Protein AF-A0A920VAN6-F1 (afdb_monomer_lite)

Radius of gyration: 14.43 Å; chains: 1; bounding box: 37×22×34 Å

pLDDT: mean 91.77, std 9.71, range [53.12, 98.5]

Secondary structure (DSSP, 8-state):
--EEEE-S---GGGGGGPPPSB-TTSPBPPGGGSPPPHHHHHHHHHHHHSGGGTT--S-EEEE--S----

Structure (mmCIF, N/CA/C/O backbone):
data_AF-A0A920VAN6-F1
#
_entry.id   AF-A0A920VAN6-F1
#
loop_
_atom_site.group_PDB
_atom_site.id
_atom_site.type_symbol
_atom_site.label_atom_id
_atom_site.label_alt_id
_atom_site.label_comp_id
_atom_site.label_asym_id
_atom_site.label_entity_id
_atom_site.label_seq_id
_atom_site.pdbx_PDB_ins_code
_atom_site.Cartn_x
_atom_site.Cartn_y
_atom_site.Cartn_z
_atom_site.occupancy
_atom_site.B_iso_or_equiv
_atom_site.auth_seq_id
_atom_site.auth_comp_id
_atom_site.auth_asym_id
_atom_site.auth_atom_id
_atom_site.pdbx_PDB_model_num
ATOM 1 N N . MET A 1 1 ? 12.559 -6.435 -11.741 1.00 87.88 1 MET A N 1
ATOM 2 C CA . MET A 1 1 ? 11.108 -6.592 -11.510 1.00 87.88 1 MET 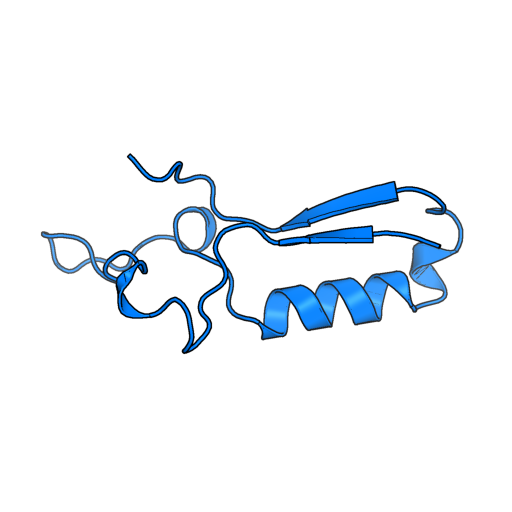A CA 1
ATOM 3 C C . MET A 1 1 ? 10.912 -6.737 -10.015 1.00 87.88 1 MET A C 1
ATOM 5 O O . MET A 1 1 ? 11.687 -7.470 -9.417 1.00 87.88 1 MET A O 1
ATOM 9 N N . ASN A 1 2 ? 9.979 -5.983 -9.440 1.00 98.00 2 ASN A N 1
ATOM 10 C CA . ASN A 1 2 ? 9.655 -5.965 -8.011 1.00 98.00 2 ASN A CA 1
ATOM 11 C C . ASN A 1 2 ? 8.146 -6.140 -7.846 1.00 98.00 2 ASN A C 1
ATOM 13 O O . ASN A 1 2 ? 7.395 -5.919 -8.798 1.00 98.00 2 ASN A O 1
ATOM 17 N N . CYS A 1 3 ? 7.719 -6.472 -6.634 1.00 98.31 3 CYS A N 1
ATOM 18 C CA . CYS A 1 3 ? 6.318 -6.601 -6.266 1.00 98.31 3 CYS A CA 1
ATOM 19 C C . CYS A 1 3 ? 5.983 -5.649 -5.116 1.00 98.31 3 CYS A C 1
ATOM 21 O O . CYS A 1 3 ? 6.777 -5.460 -4.195 1.00 98.31 3 CYS A O 1
ATOM 23 N N . ILE A 1 4 ? 4.774 -5.094 -5.140 1.00 98.31 4 ILE A N 1
ATOM 24 C CA . ILE A 1 4 ? 4.188 -4.389 -3.999 1.00 98.31 4 ILE A CA 1
ATOM 25 C C . ILE A 1 4 ? 3.117 -5.308 -3.413 1.00 98.31 4 ILE A C 1
ATOM 27 O O . ILE A 1 4 ? 2.310 -5.859 -4.160 1.00 98.31 4 ILE A O 1
ATOM 31 N N . ALA A 1 5 ? 3.118 -5.478 -2.093 1.00 97.00 5 ALA A N 1
ATOM 32 C CA . ALA A 1 5 ? 2.102 -6.215 -1.346 1.00 97.00 5 ALA A CA 1
ATOM 33 C C . ALA A 1 5 ? 1.302 -5.243 -0.466 1.00 97.00 5 ALA A C 1
ATOM 35 O O . ALA A 1 5 ? 1.669 -5.024 0.696 1.00 97.00 5 ALA A O 1
ATOM 36 N N . PRO A 1 6 ? 0.226 -4.634 -0.997 1.00 94.69 6 PRO A N 1
ATOM 37 C CA . PRO A 1 6 ? -0.669 -3.828 -0.186 1.00 94.69 6 PRO A CA 1
ATOM 38 C C . PRO A 1 6 ? -1.355 -4.698 0.871 1.00 94.69 6 PRO A C 1
ATOM 40 O O . PRO A 1 6 ? -1.818 -5.802 0.579 1.00 94.69 6 PRO A O 1
ATOM 43 N N . GLY A 1 7 ? -1.424 -4.196 2.103 1.00 91.94 7 GLY A N 1
ATOM 44 C CA . GLY A 1 7 ? -2.385 -4.687 3.089 1.00 91.94 7 GLY A CA 1
ATOM 45 C C . GLY A 1 7 ? -3.788 -4.149 2.802 1.00 91.94 7 GLY A C 1
ATOM 46 O O . GLY A 1 7 ? -4.103 -3.755 1.676 1.00 91.94 7 GLY A O 1
ATOM 47 N N . LEU A 1 8 ? -4.624 -4.062 3.842 1.00 92.00 8 LEU A N 1
AT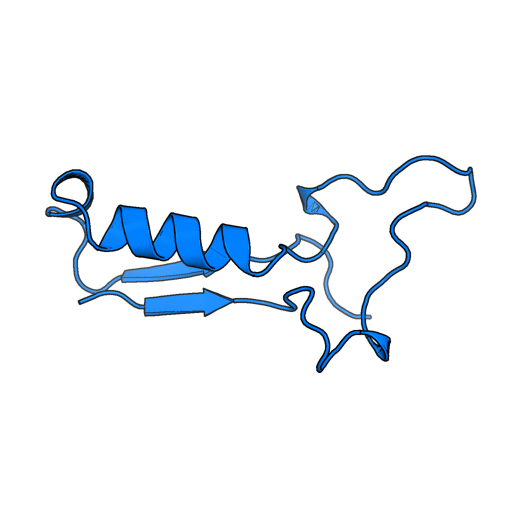OM 48 C CA . LEU A 1 8 ? -5.875 -3.312 3.743 1.00 92.00 8 LEU A CA 1
ATOM 49 C C . LEU A 1 8 ? -5.552 -1.890 3.262 1.00 92.00 8 LEU A C 1
ATOM 51 O O . LEU A 1 8 ? -4.781 -1.190 3.910 1.00 92.00 8 LEU A O 1
ATOM 55 N N . THR A 1 9 ? -6.097 -1.509 2.110 1.00 93.38 9 THR A N 1
ATOM 56 C CA . THR A 1 9 ? -5.890 -0.210 1.452 1.00 93.38 9 THR A CA 1
ATOM 57 C C . THR A 1 9 ? -7.247 0.466 1.346 1.00 93.38 9 THR A C 1
ATOM 59 O O . THR A 1 9 ? -8.219 -0.202 0.988 1.00 93.38 9 THR A O 1
ATOM 62 N N . ALA A 1 10 ? -7.327 1.759 1.654 1.00 92.94 10 ALA A N 1
ATOM 63 C CA . ALA A 1 10 ? -8.570 2.524 1.739 1.00 92.94 10 ALA A CA 1
ATOM 64 C C . ALA A 1 10 ? -9.214 2.785 0.362 1.00 92.94 10 ALA A C 1
ATOM 66 O O . ALA A 1 10 ? -9.269 3.908 -0.126 1.00 92.94 10 ALA A O 1
ATOM 67 N N . THR A 1 11 ? -9.694 1.720 -0.278 1.00 93.38 11 THR A N 1
ATOM 68 C CA . THR A 1 11 ? -10.426 1.754 -1.549 1.00 93.38 11 THR A CA 1
ATOM 69 C C . THR A 1 11 ? -11.933 1.701 -1.312 1.00 93.38 11 THR A C 1
ATOM 71 O O . THR A 1 11 ? -12.393 1.214 -0.279 1.00 93.38 11 THR A O 1
ATOM 74 N N . GLU A 1 12 ? -12.714 2.141 -2.300 1.00 93.50 12 GLU A N 1
ATOM 75 C CA . GLU A 1 12 ? -14.181 2.061 -2.265 1.00 93.50 12 GLU A CA 1
ATOM 76 C C . GLU A 1 12 ? -14.682 0.623 -2.041 1.00 93.50 12 GLU A C 1
ATOM 78 O O . GLU A 1 12 ? -15.603 0.401 -1.261 1.00 93.50 12 GLU A O 1
ATOM 83 N N . GLY A 1 13 ? -14.026 -0.373 -2.648 1.00 91.50 13 GLY A N 1
ATOM 84 C CA . GLY A 1 13 ? -14.440 -1.779 -2.576 1.00 91.50 13 GLY A CA 1
ATOM 85 C C . GLY A 1 13 ? -14.300 -2.440 -1.199 1.00 91.50 13 GLY A C 1
ATOM 86 O O . GLY A 1 13 ? -14.802 -3.545 -1.016 1.00 91.50 13 GLY A O 1
ATOM 87 N N . VAL A 1 14 ? -13.628 -1.794 -0.242 1.00 89.94 14 VAL A N 1
ATOM 88 C CA . VAL A 1 14 ? -13.459 -2.291 1.137 1.00 89.94 14 VAL A CA 1
ATOM 89 C C . VAL A 1 14 ? -13.875 -1.253 2.179 1.00 89.94 14 VAL A C 1
ATOM 91 O O . VAL A 1 14 ? -13.491 -1.370 3.340 1.00 89.94 14 VAL A O 1
ATOM 94 N N . ALA A 1 15 ? -14.639 -0.229 1.781 1.00 89.06 15 ALA A N 1
ATOM 95 C CA . ALA A 1 15 ? -14.998 0.894 2.646 1.00 89.06 15 ALA A CA 1
ATOM 96 C C . ALA A 1 15 ? -15.654 0.443 3.964 1.00 89.06 15 ALA A C 1
ATOM 98 O O . ALA A 1 15 ? -15.302 0.952 5.027 1.00 89.06 15 ALA A O 1
ATOM 99 N N . ASP A 1 16 ? -16.517 -0.575 3.902 1.00 90.06 16 ASP A N 1
ATOM 100 C CA . ASP A 1 16 ? -17.209 -1.148 5.065 1.00 90.06 16 ASP A CA 1
ATOM 101 C C . ASP A 1 16 ? -16.274 -1.872 6.050 1.00 90.06 16 ASP A C 1
ATOM 103 O O . ASP A 1 16 ? -16.666 -2.173 7.176 1.00 90.06 16 ASP A O 1
ATOM 107 N N . TRP A 1 17 ? -15.038 -2.173 5.646 1.00 87.56 17 TRP A N 1
ATOM 108 C CA . TRP A 1 17 ? -14.025 -2.824 6.484 1.00 87.56 17 TRP A CA 1
ATOM 109 C C . TRP A 1 17 ? -13.000 -1.839 7.045 1.00 87.56 17 TRP A C 1
ATOM 111 O O . TRP A 1 17 ? -12.099 -2.242 7.784 1.00 87.56 17 TRP A O 1
ATOM 121 N N . LEU A 1 18 ? -13.093 -0.556 6.686 1.00 88.56 18 LEU A N 1
ATOM 122 C CA . LEU A 1 18 ? -12.151 0.440 7.171 1.00 88.56 18 LEU A CA 1
ATOM 123 C C . LEU A 1 18 ? -12.455 0.798 8.630 1.00 88.56 18 LEU A C 1
ATOM 125 O O . LEU A 1 18 ? -13.612 1.039 8.984 1.00 88.56 18 LEU A O 1
ATOM 129 N N . PRO A 1 19 ? -11.424 0.882 9.489 1.00 87.56 19 PRO A N 1
ATOM 130 C CA . PRO A 1 19 ? -11.613 1.371 10.842 1.00 87.56 19 PRO A CA 1
ATOM 131 C C . PRO A 1 19 ? -12.034 2.852 10.818 1.00 87.56 19 PRO A C 1
ATOM 133 O O . PRO A 1 19 ? -11.828 3.555 9.822 1.00 87.56 19 PRO A O 1
ATOM 136 N N . PRO A 1 20 ? -12.592 3.380 11.916 1.00 90.56 20 PRO A N 1
ATOM 137 C CA . PRO A 1 20 ? -12.845 4.809 12.032 1.00 90.56 20 PRO A CA 1
ATOM 138 C C . PRO A 1 20 ? -11.530 5.605 11.982 1.00 90.56 20 PRO A C 1
ATOM 140 O O . PRO A 1 20 ? -10.514 5.202 12.547 1.00 90.56 20 PRO A O 1
ATOM 143 N N . LYS A 1 21 ? -11.549 6.776 11.330 1.00 89.75 21 LYS A N 1
ATOM 144 C CA . LYS A 1 21 ? -10.389 7.694 11.250 1.00 89.75 21 LYS A CA 1
ATOM 145 C C . LYS A 1 21 ? -10.125 8.463 12.551 1.00 89.75 21 LYS A C 1
ATOM 147 O O . LYS A 1 21 ? -9.087 9.110 12.693 1.00 89.75 21 LYS A O 1
ATOM 152 N N . THR A 1 22 ? -11.049 8.392 13.500 1.00 93.75 22 THR A N 1
ATOM 153 C CA . THR A 1 22 ? -10.983 9.056 14.804 1.00 93.75 22 THR A CA 1
ATOM 154 C C . THR A 1 22 ? -11.179 8.041 15.919 1.00 93.75 22 THR A C 1
ATOM 156 O O . THR A 1 22 ? -11.989 7.124 15.793 1.00 93.75 22 THR A O 1
ATOM 159 N N . ARG A 1 23 ? -10.453 8.220 17.020 1.00 89.75 23 ARG A N 1
ATOM 160 C CA . ARG A 1 23 ? -10.631 7.453 18.254 1.00 89.75 23 ARG A CA 1
ATOM 161 C C . ARG A 1 23 ? -11.881 7.902 19.010 1.00 89.75 23 ARG A C 1
ATOM 163 O O . ARG A 1 23 ? -12.458 8.946 18.711 1.00 89.75 23 ARG A O 1
ATOM 170 N N . GLU A 1 24 ? -12.254 7.135 20.032 1.00 91.31 24 GLU A N 1
ATOM 171 C CA . GLU A 1 24 ? -13.378 7.447 20.930 1.00 91.31 24 GLU A CA 1
ATOM 172 C C . GLU A 1 24 ? -13.231 8.810 21.628 1.00 91.31 24 GLU A C 1
ATOM 174 O O . GLU A 1 24 ? -14.224 9.487 21.874 1.00 91.31 24 GLU A O 1
ATOM 179 N N . ASP A 1 25 ? -11.997 9.245 21.897 1.00 93.62 25 ASP A N 1
ATOM 180 C CA . ASP A 1 25 ? -11.684 10.547 22.501 1.00 93.62 25 ASP A CA 1
ATOM 181 C C . ASP A 1 25 ? -11.711 11.725 21.504 1.00 93.62 25 ASP A C 1
ATOM 183 O O . ASP A 1 25 ? -11.419 12.863 21.872 1.00 93.62 25 ASP A O 1
ATOM 187 N N . GLY A 1 26 ? -12.046 11.464 20.236 1.00 93.81 26 GLY A N 1
ATOM 188 C CA . GLY A 1 26 ? -12.091 12.452 19.159 1.00 93.81 26 GLY A CA 1
ATOM 189 C C . GLY A 1 26 ? -10.737 12.768 18.517 1.00 93.81 26 GLY A C 1
ATOM 190 O O . GLY A 1 26 ? -10.690 13.532 17.552 1.00 93.81 26 GLY A O 1
ATOM 191 N N . SER A 1 27 ? -9.633 12.185 18.994 1.00 94.50 27 SER A N 1
ATOM 192 C CA . SER A 1 27 ? -8.319 12.341 18.363 1.00 94.50 27 SER A CA 1
ATOM 193 C C . SER A 1 27 ? -8.224 11.566 17.044 1.00 94.50 27 SER A C 1
ATOM 195 O O . SER A 1 27 ? -8.865 10.532 16.856 1.00 94.50 27 SER A O 1
ATOM 197 N N . ALA A 1 28 ? -7.393 12.038 16.113 1.00 93.25 28 ALA A N 1
ATOM 198 C CA . ALA A 1 28 ? -7.142 11.323 14.863 1.00 93.25 28 ALA A CA 1
ATOM 199 C C . ALA A 1 28 ? -6.345 10.026 15.099 1.00 93.25 28 ALA A C 1
ATOM 201 O O . ALA A 1 28 ? -5.414 9.986 15.916 1.00 93.25 28 ALA A O 1
ATOM 202 N N . VAL A 1 29 ? -6.668 8.973 14.346 1.00 90.56 29 VAL A N 1
ATOM 203 C CA . VAL A 1 29 ? -5.850 7.754 14.298 1.00 90.56 29 VAL A CA 1
ATOM 204 C C . VAL A 1 29 ? -4.511 8.080 13.605 1.00 90.56 29 VAL A C 1
ATOM 206 O O . VAL A 1 29 ? -4.514 8.690 12.537 1.00 90.56 29 VAL A O 1
ATOM 209 N N . PRO A 1 30 ? -3.352 7.717 14.188 1.00 90.25 30 PRO A N 1
ATOM 210 C CA . PRO A 1 30 ? -2.043 7.919 13.591 1.00 90.25 30 PRO A CA 1
ATOM 211 C C . PRO A 1 30 ? -1.965 7.231 12.239 1.00 90.25 30 PRO A C 1
ATOM 213 O O . PRO A 1 30 ? -2.427 6.101 12.095 1.00 90.25 30 PRO A O 1
ATOM 216 N N . SER A 1 31 ? -1.300 7.871 11.281 1.00 88.25 31 SER A N 1
ATOM 217 C CA . SER A 1 31 ? -1.166 7.355 9.916 1.00 88.25 31 SER A CA 1
ATOM 218 C C . SER A 1 31 ? -0.619 5.926 9.865 1.00 88.25 31 SER A C 1
ATOM 220 O O . SER A 1 31 ? -1.139 5.103 9.129 1.00 88.25 31 SER A O 1
ATOM 222 N N . LEU A 1 32 ? 0.360 5.583 10.709 1.00 88.81 32 LEU A N 1
ATOM 223 C CA . LEU A 1 32 ? 0.930 4.228 10.770 1.00 88.81 32 LEU A CA 1
ATOM 224 C C . LEU A 1 32 ? -0.044 3.152 11.295 1.00 88.81 32 LEU A C 1
ATOM 226 O O . LEU A 1 32 ? 0.233 1.962 11.159 1.00 88.81 32 LEU A O 1
ATOM 230 N N . GLN A 1 33 ? -1.155 3.549 11.918 1.00 89.94 33 GLN A N 1
ATOM 231 C CA . GLN A 1 33 ? -2.202 2.661 12.444 1.00 89.94 33 GLN A CA 1
ATOM 232 C C . GLN A 1 33 ? -3.458 2.650 11.561 1.00 89.94 33 GLN A C 1
ATOM 234 O O . GLN A 1 33 ? -4.389 1.892 11.833 1.00 89.94 33 GLN A O 1
ATOM 239 N N . PHE A 1 34 ? -3.493 3.467 10.507 1.00 91.06 34 PHE A N 1
ATOM 240 C CA . PHE A 1 34 ? -4.608 3.543 9.575 1.00 91.06 34 PHE A CA 1
ATOM 241 C C . PHE A 1 34 ? -4.205 2.960 8.209 1.00 91.06 34 PHE A C 1
ATOM 243 O O . PHE A 1 34 ? -3.064 3.158 7.787 1.00 91.06 34 PHE A O 1
ATOM 250 N N . PRO A 1 35 ? -5.093 2.219 7.517 1.00 93.38 35 PRO A N 1
ATOM 251 C CA . PRO A 1 35 ? -4.847 1.742 6.155 1.00 93.38 35 PRO A CA 1
ATOM 252 C C . PRO A 1 35 ? -4.310 2.842 5.222 1.00 93.38 35 PRO A C 1
ATOM 254 O O . PRO A 1 35 ? -4.850 3.948 5.243 1.00 93.38 35 PRO A O 1
ATOM 257 N N . PRO A 1 36 ? -3.285 2.576 4.387 1.00 94.06 36 PRO A N 1
ATOM 258 C CA . PRO A 1 36 ? -2.848 3.542 3.388 1.00 94.06 36 PRO A CA 1
ATOM 259 C C . PRO A 1 36 ? -3.959 3.820 2.370 1.00 94.06 36 PRO A C 1
ATOM 261 O O . PRO A 1 36 ? -4.724 2.925 2.002 1.00 94.06 36 PRO A O 1
ATOM 264 N N . ASP A 1 37 ? -3.997 5.048 1.864 1.00 94.31 37 ASP A N 1
ATOM 265 C CA . ASP A 1 37 ? -4.744 5.389 0.651 1.00 94.31 37 ASP A CA 1
ATOM 266 C C . ASP A 1 37 ? -4.050 4.826 -0.616 1.00 94.31 37 ASP A C 1
ATOM 268 O O . ASP A 1 37 ? -2.834 4.579 -0.584 1.00 94.31 37 ASP A O 1
ATOM 272 N N . PRO A 1 38 ? -4.782 4.616 -1.730 1.00 96.19 38 PRO A N 1
ATOM 273 C CA . PRO A 1 38 ? -4.234 4.082 -2.984 1.00 96.19 38 PRO A CA 1
ATOM 274 C C . PRO A 1 38 ? -3.031 4.857 -3.536 1.00 96.19 38 PRO A C 1
ATOM 276 O O . PRO A 1 38 ? -2.128 4.265 -4.128 1.00 96.19 38 PRO A O 1
ATOM 279 N N . GLU A 1 39 ? -2.988 6.167 -3.312 1.00 97.75 39 GLU A N 1
ATOM 280 C CA . GLU A 1 39 ? -1.913 7.060 -3.737 1.00 97.75 39 GLU A CA 1
ATOM 281 C C . GLU A 1 39 ? -0.563 6.641 -3.146 1.00 97.75 39 GLU A C 1
ATOM 283 O O . GLU A 1 39 ? 0.443 6.663 -3.846 1.00 97.75 39 GLU A O 1
ATOM 288 N N . HIS A 1 40 ? -0.529 6.133 -1.911 1.00 96.75 40 HIS A N 1
ATOM 289 C CA . HIS A 1 40 ? 0.719 5.668 -1.302 1.00 96.75 40 HIS A CA 1
ATOM 290 C C . HIS A 1 40 ? 1.283 4.417 -1.998 1.00 96.75 40 HIS A C 1
ATOM 292 O O . HIS A 1 40 ? 2.500 4.234 -2.077 1.00 96.75 40 HIS A O 1
ATOM 298 N N . VAL A 1 41 ? 0.409 3.544 -2.519 1.00 97.31 41 VAL A N 1
ATOM 299 C CA . VAL A 1 41 ? 0.818 2.390 -3.339 1.00 97.31 41 VAL A CA 1
ATOM 300 C C . VAL A 1 41 ? 1.380 2.880 -4.674 1.00 97.31 41 VAL A C 1
ATOM 302 O O . VAL A 1 41 ? 2.406 2.373 -5.135 1.00 97.31 41 VAL A O 1
ATOM 305 N N . ALA A 1 42 ? 0.734 3.880 -5.280 1.00 98.19 42 ALA A N 1
ATOM 306 C CA . ALA A 1 42 ? 1.182 4.483 -6.529 1.00 98.19 42 ALA A CA 1
ATOM 307 C C . ALA A 1 42 ? 2.546 5.176 -6.376 1.00 98.19 42 ALA A C 1
ATOM 309 O O . ALA A 1 42 ? 3.427 4.959 -7.204 1.00 98.19 42 ALA A O 1
ATOM 310 N N . ASP A 1 43 ? 2.763 5.923 -5.294 1.00 98.50 43 ASP A N 1
ATOM 311 C CA . ASP A 1 43 ? 4.035 6.595 -5.012 1.00 98.50 43 ASP A CA 1
ATOM 312 C C . ASP A 1 43 ? 5.194 5.595 -4.887 1.00 98.50 43 ASP A C 1
ATOM 314 O O . ASP A 1 43 ? 6.266 5.792 -5.470 1.00 98.50 43 ASP A O 1
ATOM 318 N N . LEU A 1 44 ? 4.974 4.469 -4.196 1.00 98.12 44 LEU A N 1
ATOM 319 C CA . LEU A 1 44 ? 5.961 3.390 -4.128 1.00 98.12 44 LEU A CA 1
ATOM 320 C C . LEU A 1 44 ? 6.218 2.774 -5.513 1.00 98.12 44 LEU A C 1
ATOM 322 O O . LEU A 1 44 ? 7.368 2.504 -5.859 1.00 98.12 44 LEU A O 1
ATOM 326 N N . ALA A 1 45 ? 5.179 2.580 -6.328 1.00 98.31 45 ALA A N 1
ATOM 327 C CA . ALA A 1 45 ? 5.338 2.084 -7.693 1.00 98.31 45 ALA A CA 1
ATOM 328 C C . ALA A 1 45 ? 6.171 3.042 -8.560 1.00 98.31 45 ALA A C 1
ATOM 330 O O . ALA A 1 45 ? 7.052 2.589 -9.290 1.00 98.31 45 ALA A O 1
ATOM 331 N N . VAL A 1 46 ? 5.952 4.355 -8.435 1.00 98.50 46 VAL A N 1
ATOM 332 C CA . VAL A 1 46 ? 6.749 5.385 -9.120 1.00 98.50 46 VAL A CA 1
ATOM 333 C C . VAL A 1 46 ? 8.212 5.319 -8.682 1.00 98.50 46 VAL A C 1
ATOM 335 O O . VAL A 1 46 ? 9.102 5.319 -9.532 1.00 98.50 46 VAL A O 1
ATOM 338 N N . PHE A 1 47 ? 8.485 5.190 -7.379 1.00 98.44 47 PHE A N 1
ATOM 339 C CA . PHE A 1 47 ? 9.853 5.013 -6.888 1.00 98.44 47 PHE A CA 1
ATOM 340 C C . PHE A 1 47 ? 10.520 3.757 -7.471 1.00 98.44 47 PHE A C 1
ATOM 342 O O . PHE A 1 47 ? 11.637 3.845 -7.987 1.00 98.44 47 PHE A O 1
ATOM 349 N N . LEU A 1 48 ? 9.835 2.608 -7.442 1.00 98.12 48 LEU A N 1
ATOM 350 C CA . LEU A 1 48 ? 10.349 1.329 -7.955 1.00 98.12 48 LEU A CA 1
ATOM 351 C C . LEU A 1 48 ? 10.488 1.290 -9.486 1.00 98.12 48 LEU A C 1
ATOM 353 O O . LEU A 1 48 ? 11.145 0.396 -10.017 1.00 98.12 48 LEU A O 1
ATOM 357 N N . ALA A 1 49 ? 9.871 2.235 -10.195 1.00 97.75 49 ALA A N 1
ATOM 358 C CA . ALA A 1 49 ? 10.061 2.445 -11.627 1.00 97.75 49 ALA A CA 1
ATOM 359 C C . ALA A 1 49 ? 11.216 3.415 -1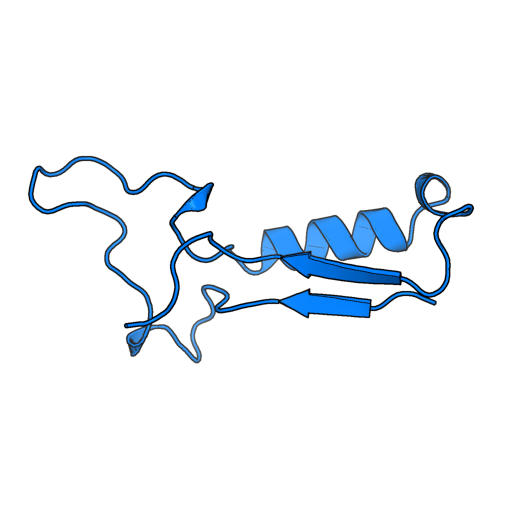1.943 1.00 97.75 49 ALA A C 1
ATOM 361 O O . ALA A 1 49 ? 11.646 3.495 -13.091 1.00 97.75 49 ALA A O 1
ATOM 362 N N . SER A 1 50 ? 11.711 4.160 -10.950 1.00 98.19 50 SER A N 1
ATOM 363 C CA . SER A 1 50 ? 12.765 5.161 -11.133 1.00 98.19 50 SER A CA 1
ATOM 364 C C . SER A 1 50 ? 14.175 4.559 -11.122 1.00 98.19 50 SER A C 1
ATOM 366 O O . SER A 1 50 ? 14.424 3.530 -10.483 1.00 98.19 50 SER A O 1
ATOM 368 N N . ASP A 1 51 ? 15.133 5.276 -11.720 1.00 98.19 51 ASP A N 1
ATOM 369 C CA . ASP A 1 51 ? 16.564 4.925 -11.697 1.00 98.19 51 ASP A CA 1
ATOM 370 C C . ASP A 1 51 ? 17.131 4.810 -10.272 1.00 98.19 51 ASP A C 1
ATOM 372 O O . ASP A 1 51 ? 18.078 4.058 -10.030 1.00 98.19 51 ASP A O 1
ATOM 376 N N . GLY A 1 52 ? 16.526 5.502 -9.299 1.00 97.56 52 GLY A N 1
ATOM 377 C CA . GLY A 1 52 ? 16.912 5.420 -7.888 1.00 97.56 52 GLY A CA 1
ATOM 378 C C . GLY A 1 52 ? 16.760 4.016 -7.293 1.00 97.56 52 GLY A C 1
ATOM 379 O O . GLY A 1 52 ? 17.435 3.681 -6.321 1.00 97.56 52 GLY A O 1
ATOM 380 N N . SER A 1 53 ? 15.930 3.170 -7.906 1.00 97.88 53 SER A N 1
ATOM 381 C CA . SER A 1 53 ? 15.693 1.787 -7.484 1.00 97.88 53 SER A CA 1
ATOM 382 C C . SER A 1 53 ? 16.493 0.744 -8.279 1.00 97.88 53 SER A C 1
ATOM 384 O O . SER A 1 53 ? 16.342 -0.454 -8.045 1.00 97.88 53 SER A O 1
ATOM 386 N N . ALA A 1 54 ? 17.404 1.157 -9.172 1.00 97.81 54 ALA A N 1
ATOM 387 C CA . ALA A 1 54 ? 18.121 0.257 -10.089 1.00 97.81 54 ALA A CA 1
ATOM 388 C C . ALA A 1 54 ? 18.916 -0.873 -9.402 1.00 97.81 54 ALA A C 1
ATOM 390 O O . ALA A 1 54 ? 19.244 -1.882 -10.026 1.00 97.81 54 ALA A O 1
ATOM 391 N N . ARG A 1 55 ? 19.239 -0.716 -8.113 1.00 97.69 55 A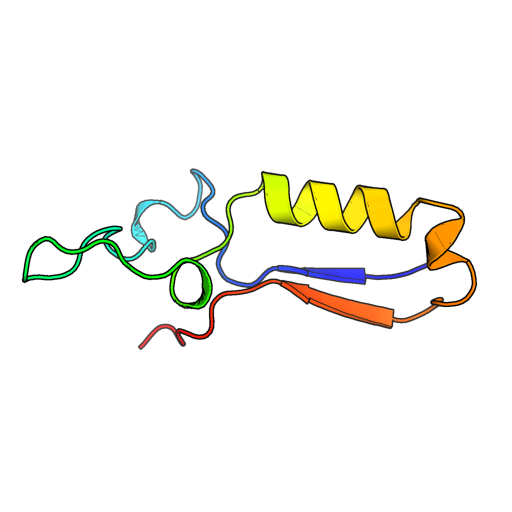RG A N 1
ATOM 392 C CA . ARG A 1 55 ? 19.988 -1.692 -7.300 1.00 97.69 55 ARG A CA 1
ATOM 393 C C . ARG A 1 55 ? 19.100 -2.523 -6.372 1.00 97.69 55 ARG A C 1
ATOM 395 O O . ARG A 1 55 ? 19.616 -3.170 -5.469 1.00 97.69 55 ARG A O 1
ATOM 402 N N . ILE A 1 56 ? 17.791 -2.505 -6.602 1.00 97.25 56 ILE A N 1
ATOM 403 C CA . ILE A 1 56 ? 16.788 -3.175 -5.776 1.00 97.25 56 ILE A CA 1
ATOM 404 C C . ILE A 1 56 ? 15.893 -4.065 -6.664 1.00 97.25 56 ILE A C 1
ATOM 406 O O . ILE A 1 56 ? 14.727 -3.734 -6.863 1.00 97.25 56 ILE A O 1
ATOM 410 N N . PRO A 1 57 ? 16.408 -5.135 -7.303 1.00 96.56 57 PRO A N 1
ATOM 411 C CA . PRO A 1 57 ? 15.583 -6.043 -8.099 1.00 96.56 57 PRO A CA 1
ATOM 412 C C . PRO A 1 57 ? 15.105 -7.265 -7.298 1.00 96.56 57 PRO A C 1
ATOM 414 O O . PRO A 1 57 ? 15.844 -7.802 -6.482 1.00 96.56 57 PRO A O 1
ATOM 417 N N . GLY A 1 58 ? 13.928 -7.792 -7.641 1.00 97.69 58 GLY A N 1
ATOM 418 C CA . GLY A 1 58 ? 13.422 -9.073 -7.133 1.00 97.69 58 GLY A CA 1
ATOM 419 C C . GLY A 1 58 ? 12.743 -8.993 -5.768 1.00 97.69 58 GLY A C 1
ATOM 420 O O . GLY A 1 58 ? 12.433 -10.030 -5.189 1.00 97.69 58 GLY A O 1
ATOM 421 N N . GLU A 1 59 ? 12.500 -7.785 -5.268 1.00 98.12 59 GLU A N 1
ATOM 422 C CA . GLU A 1 59 ? 12.022 -7.559 -3.908 1.00 98.12 59 GLU A CA 1
ATOM 423 C C . GLU A 1 59 ? 10.493 -7.485 -3.817 1.00 98.12 59 GLU A C 1
ATOM 425 O O . GLU A 1 59 ? 9.798 -7.109 -4.770 1.00 98.12 59 GLU A O 1
ATOM 430 N N . LEU A 1 60 ? 9.983 -7.814 -2.628 1.00 97.88 60 LEU A N 1
ATOM 431 C CA . LEU A 1 60 ? 8.585 -7.656 -2.236 1.00 97.88 60 LEU A CA 1
ATOM 432 C C . LEU A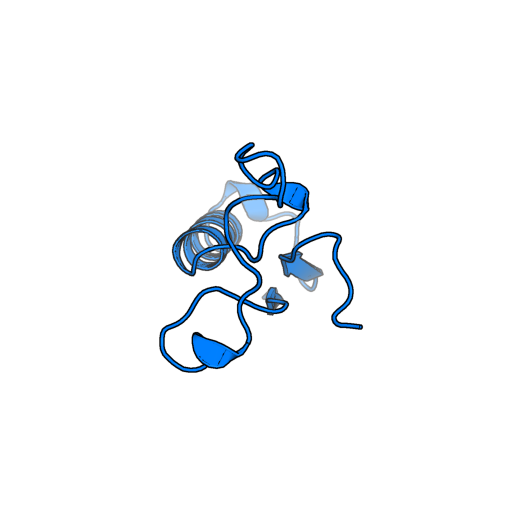 1 60 ? 8.473 -6.557 -1.178 1.00 97.88 60 LEU A C 1
ATOM 434 O O . LEU A 1 60 ? 8.978 -6.707 -0.067 1.00 97.88 60 LEU A O 1
ATOM 438 N N . PHE A 1 61 ? 7.751 -5.485 -1.493 1.00 97.81 61 PHE A N 1
ATOM 439 C CA . PHE A 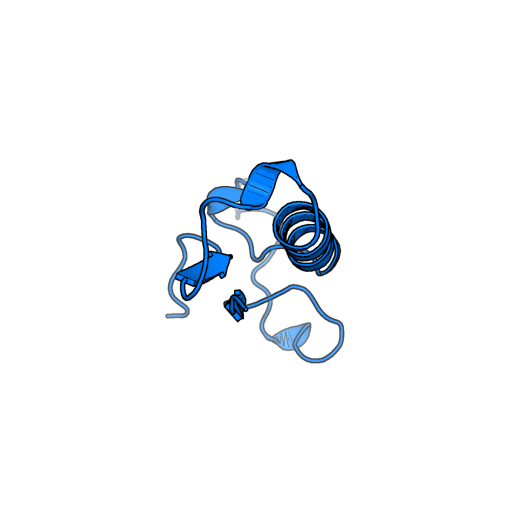1 61 ? 7.558 -4.357 -0.587 1.00 97.81 61 PHE A CA 1
ATOM 440 C C . PHE A 1 61 ? 6.163 -4.384 0.036 1.00 97.81 61 PHE A C 1
ATOM 442 O O . PHE A 1 61 ? 5.183 -4.114 -0.664 1.00 97.81 61 PHE A O 1
ATOM 449 N N . PRO A 1 62 ? 6.033 -4.692 1.338 1.00 95.69 62 PRO A N 1
ATOM 450 C CA . PRO A 1 62 ? 4.768 -4.524 2.028 1.00 95.69 62 PRO A CA 1
ATOM 451 C C . PRO A 1 62 ? 4.474 -3.035 2.242 1.00 95.69 62 PRO A C 1
ATOM 453 O O . PRO A 1 62 ? 5.346 -2.277 2.663 1.00 95.69 62 PRO A O 1
ATOM 456 N N . ILE A 1 63 ? 3.223 -2.636 2.027 1.00 94.69 63 ILE A N 1
ATOM 457 C CA . ILE A 1 63 ? 2.716 -1.311 2.402 1.00 94.69 63 ILE A CA 1
ATOM 458 C C . ILE A 1 63 ? 1.369 -1.478 3.104 1.00 94.69 63 ILE A C 1
ATOM 460 O O . ILE A 1 63 ? 0.400 -1.968 2.526 1.00 94.69 63 ILE A O 1
ATOM 464 N N . ARG A 1 64 ? 1.339 -1.185 4.405 1.00 91.62 64 ARG A N 1
ATOM 465 C CA . ARG A 1 64 ? 0.214 -1.510 5.292 1.00 91.62 64 ARG A CA 1
ATOM 466 C C . ARG A 1 64 ? 0.320 -0.774 6.625 1.00 91.62 64 ARG A C 1
ATOM 468 O O . ARG A 1 64 ? 1.411 -0.366 7.019 1.00 91.62 64 ARG A O 1
ATOM 475 N N . ALA A 1 65 ? -0.806 -0.672 7.323 1.00 88.00 65 ALA A N 1
ATOM 476 C CA . ALA A 1 65 ? -0.851 -0.243 8.716 1.00 88.00 65 ALA A CA 1
ATOM 477 C C . ALA A 1 65 ? -0.268 -1.312 9.662 1.00 88.00 65 ALA A C 1
ATOM 479 O O . ALA A 1 65 ? -0.234 -2.496 9.326 1.00 88.00 65 ALA A O 1
ATOM 480 N N . LEU A 1 66 ? 0.130 -0.893 10.869 1.00 75.06 66 LEU A N 1
ATOM 481 C CA . LEU A 1 66 ? 0.535 -1.769 11.983 1.00 75.06 66 LEU A CA 1
ATOM 482 C C . LEU A 1 66 ? -0.638 -2.507 12.651 1.00 75.06 66 LEU A C 1
ATOM 484 O O . LEU A 1 66 ? -0.420 -3.320 13.545 1.00 75.06 66 LEU A O 1
ATOM 488 N N . THR A 1 67 ? -1.870 -2.204 12.255 1.00 63.84 67 THR A N 1
ATOM 489 C CA . THR A 1 67 ? -3.079 -2.746 12.874 1.00 63.84 67 THR A CA 1
ATOM 490 C C . THR A 1 67 ? -3.465 -4.046 12.174 1.00 63.84 67 THR A C 1
ATOM 492 O O . THR A 1 67 ? -3.799 -4.036 10.988 1.00 63.84 67 THR A O 1
ATOM 495 N N . GLU A 1 68 ? -3.407 -5.167 12.892 1.00 55.03 68 GLU A N 1
ATOM 496 C CA . GLU A 1 68 ? -4.013 -6.419 12.436 1.00 55.03 68 GLU A CA 1
ATOM 497 C C . GLU A 1 68 ? -5.538 -6.299 12.570 1.00 55.03 68 GLU A C 1
ATOM 499 O O . GLU A 1 68 ? -6.037 -5.787 13.574 1.00 55.03 68 GLU A O 1
ATOM 504 N N . LEU A 1 69 ? -6.279 -6.708 11.535 1.00 53.50 69 LEU A N 1
ATOM 505 C CA . LEU A 1 69 ? -7.730 -6.866 11.635 1.00 53.50 69 LEU A CA 1
ATOM 506 C C . LEU A 1 69 ? -7.996 -7.925 12.716 1.00 53.50 69 LEU A C 1
ATOM 508 O O . LEU A 1 69 ? -7.508 -9.048 12.587 1.00 53.50 69 LEU A O 1
ATOM 512 N N . ALA A 1 70 ? -8.689 -7.526 13.784 1.00 53.12 70 ALA A N 1
ATOM 513 C CA . ALA A 1 70 ? -9.107 -8.413 14.869 1.00 53.12 70 ALA A CA 1
ATOM 514 C C . ALA A 1 70 ? -10.190 -9.399 14.411 1.00 53.12 70 ALA A C 1
ATOM 516 O O . ALA A 1 70 ? -11.027 -9.002 13.566 1.00 53.12 70 ALA A O 1
#

Foldseek 3Di:
DEAEAEDDECDPVCVVVFDDQADPVRHGDDPLQGHHHVVVVVVVVVCCVDPVCVVPPPYYHYDTHPDDDD

Sequence (70 aa):
MNCIAPGLTATEGVADWLPPKTREDGSAVPSLQFPPDPEHVADLAVFLASDGSARIPGELFPIRALTELA